Protein AF-A0A7C5VC99-F1 (afdb_monomer)

Solvent-accessible surface area (backbone atoms only — not comparable to full-atom values): 6424 Å² total; per-residue (Å²): 139,82,92,78,75,83,80,78,61,81,56,82,79,48,71,74,47,85,90,67,53,35,51,57,48,66,49,82,54,93,85,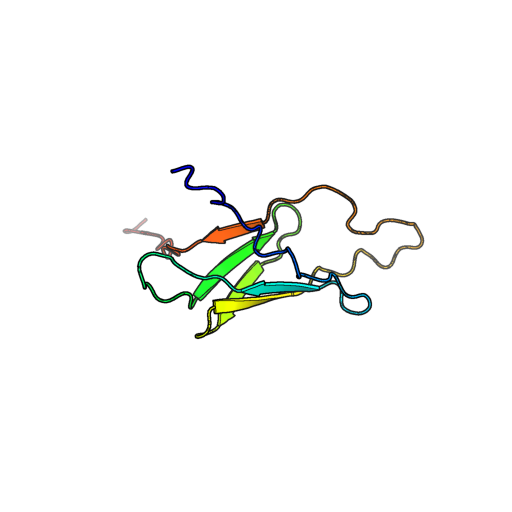74,56,81,34,41,68,28,39,38,37,39,58,95,67,90,37,67,38,55,21,38,86,83,6,41,37,66,36,68,54,77,79,58,79,96,56,103,60,100,60,71,100,77,82,90,72,55,78,45,76,38,82,77,78,73,78,83,71,79,83,78,79,79,132

Secondary structure (DSSP, 8-state):
---------TTTT---PTTTTEEEEE---TTS---TT-EEEETTTTEEEE--TTSEEEEEPPPPP--SS---S-S---EEEES------------

Nearest PDB structures (foldseek):
  3hs0-assembly2_A  TM=7.417E-01  e=4.018E-01  Naja kaouthia
  3frp-assembly1_A  TM=7.187E-01  e=6.564E-01  Naja kaouthia
  3hs0-assembly1_F  TM=8.067E-01  e=2.239E+00  Naja kaouthia
  3pvm-assembly2_D  TM=5.889E-01  e=1.289E+00  Naja kaouthia
  3prx-assembly2_D  TM=5.935E-01  e=2.239E+00  Naja kaouthia

Sequence (95 aa):
MLANSCTRNPFDHGKIRAPGRTISGKVALTDGGSPQNVYVWLEGINAGTFTDSAGNFQLTLPAGPAAGGSSGLTGVYRLYFYIANYTIKKSCQSC

Foldseek 3Di:
DDPDDDDDPQCPVQDCDPPFQKTKGFDDDPVPDFLFQWWKDKPPQRWIDTAHRRRIDMIGGDDDPPDDDPDDPDDDIDIDTHPDPDDPDPPCVDD

Radius of gyration: 17.51 Å; Cα contacts (8 Å, |Δi|>4): 129; chains: 1; bounding box: 47×34×52 Å

pLDDT: mean 70.6, std 19.41, range [35.34, 95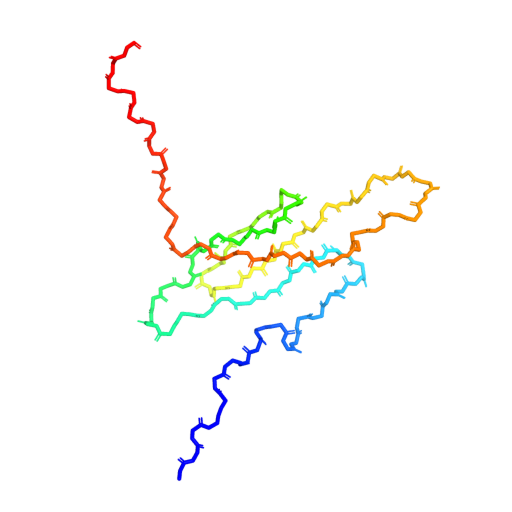.38]

Mean predicted aligned error: 13.36 Å

Structure (mmCIF, N/CA/C/O backbone):
data_AF-A0A7C5VC99-F1
#
_entry.id   AF-A0A7C5VC99-F1
#
loop_
_atom_site.group_PDB
_atom_site.id
_atom_site.type_symbol
_atom_site.label_atom_id
_atom_site.label_alt_id
_atom_site.label_comp_id
_atom_site.label_asym_id
_atom_site.label_entity_id
_atom_site.label_seq_id
_atom_site.pdbx_PDB_ins_code
_atom_site.Cartn_x
_atom_site.Cartn_y
_atom_site.Cartn_z
_atom_site.occupancy
_atom_site.B_iso_or_equiv
_atom_site.auth_seq_id
_atom_site.auth_comp_id
_atom_site.auth_asym_id
_atom_site.auth_atom_id
_atom_site.pdbx_PDB_model_num
ATOM 1 N N . MET A 1 1 ? -24.304 -26.863 -6.123 1.00 36.09 1 MET A N 1
ATOM 2 C CA . MET A 1 1 ? -23.914 -25.490 -5.736 1.00 36.09 1 MET A CA 1
ATOM 3 C C . MET A 1 1 ? -22.397 -25.434 -5.708 1.00 36.09 1 MET A C 1
ATOM 5 O O . MET A 1 1 ? -21.801 -26.021 -4.820 1.00 36.09 1 MET A O 1
ATOM 9 N N . LEU A 1 2 ? -21.776 -24.829 -6.719 1.00 41.66 2 LEU A N 1
ATOM 10 C CA . LEU A 1 2 ? -20.330 -24.605 -6.760 1.00 41.66 2 LEU A CA 1
ATOM 11 C C . LEU A 1 2 ? -20.102 -23.140 -6.379 1.00 41.66 2 LEU A C 1
ATOM 13 O O . LEU A 1 2 ? -20.428 -22.247 -7.158 1.00 41.66 2 LEU A O 1
ATOM 17 N N . ALA A 1 3 ? -19.617 -22.899 -5.161 1.00 42.38 3 ALA A N 1
ATOM 18 C CA . ALA A 1 3 ? -19.165 -21.586 -4.714 1.00 42.38 3 ALA A CA 1
ATOM 19 C C . ALA A 1 3 ? -17.841 -21.263 -5.421 1.00 42.38 3 ALA A C 1
ATOM 21 O O . ALA A 1 3 ? -16.755 -21.483 -4.892 1.00 42.38 3 ALA A O 1
ATOM 22 N N . ASN A 1 4 ? -17.945 -20.817 -6.670 1.00 47.31 4 ASN A N 1
ATOM 23 C CA . ASN A 1 4 ? -16.806 -20.393 -7.465 1.00 47.31 4 ASN A CA 1
ATOM 24 C C . ASN A 1 4 ? -16.449 -18.940 -7.148 1.00 47.31 4 ASN A C 1
ATOM 26 O O . ASN A 1 4 ? -17.304 -18.057 -7.178 1.00 47.31 4 ASN A O 1
ATOM 30 N N . SER A 1 5 ? -15.142 -18.725 -6.994 1.00 41.78 5 SER A N 1
ATOM 31 C CA . SER A 1 5 ? -14.433 -17.448 -7.101 1.00 41.78 5 SER A CA 1
ATOM 32 C C . SER A 1 5 ? -14.143 -16.690 -5.800 1.00 41.78 5 SER A C 1
ATOM 34 O O . SER A 1 5 ? -14.379 -15.485 -5.699 1.00 41.78 5 SER A O 1
ATOM 36 N N . CYS A 1 6 ? -13.462 -17.348 -4.859 1.00 56.78 6 CYS A N 1
ATOM 37 C CA . CYS A 1 6 ? -12.407 -16.652 -4.119 1.00 56.78 6 CYS A CA 1
ATOM 38 C C . CYS A 1 6 ? -11.252 -16.278 -5.070 1.00 56.78 6 CYS A C 1
ATOM 40 O O . CYS A 1 6 ? -10.980 -16.982 -6.039 1.00 56.78 6 CYS A O 1
ATOM 42 N N . THR A 1 7 ? -10.552 -15.193 -4.727 1.00 44.12 7 THR A N 1
ATOM 43 C CA . THR A 1 7 ? -9.325 -14.638 -5.339 1.00 44.12 7 THR A CA 1
ATOM 44 C C . THR A 1 7 ? -9.477 -13.855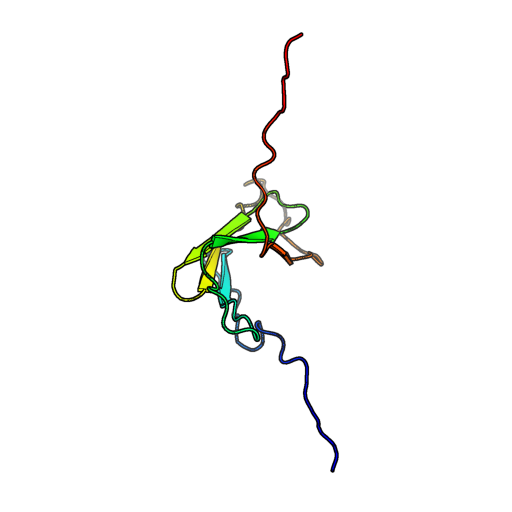 -6.648 1.00 44.12 7 THR A C 1
ATOM 46 O O . THR A 1 7 ? -8.782 -14.100 -7.629 1.00 44.12 7 THR A O 1
ATOM 49 N N . ARG A 1 8 ? -10.302 -12.794 -6.639 1.00 40.72 8 ARG A N 1
ATOM 50 C CA . ARG A 1 8 ? -10.020 -11.660 -7.536 1.00 40.72 8 ARG A CA 1
ATOM 51 C C . ARG A 1 8 ? -8.705 -11.025 -7.094 1.00 40.72 8 ARG A C 1
ATOM 53 O O . ARG A 1 8 ? -8.593 -10.545 -5.970 1.00 40.72 8 ARG A O 1
ATOM 60 N N . ASN A 1 9 ? -7.716 -11.050 -7.979 1.00 43.94 9 ASN A N 1
ATOM 61 C CA . ASN A 1 9 ? -6.490 -10.289 -7.817 1.00 43.94 9 ASN A CA 1
ATOM 62 C C . ASN A 1 9 ? -6.864 -8.789 -7.767 1.00 43.94 9 ASN A C 1
ATOM 64 O O . ASN A 1 9 ? -7.442 -8.298 -8.739 1.00 43.94 9 ASN A O 1
ATOM 68 N N . PRO A 1 10 ? -6.560 -8.044 -6.686 1.00 54.09 10 PRO A N 1
ATOM 69 C CA . PRO A 1 10 ? -6.905 -6.622 -6.571 1.00 54.09 10 PRO A CA 1
ATOM 70 C C . PRO A 1 10 ? -6.200 -5.735 -7.615 1.00 54.09 10 PRO A C 1
ATOM 72 O O . PRO A 1 10 ? -6.494 -4.545 -7.711 1.00 54.09 10 PRO A O 1
ATOM 75 N N . PHE A 1 11 ? -5.303 -6.310 -8.425 1.00 56.09 11 PHE A N 1
ATOM 76 C CA . PHE A 1 11 ? -4.643 -5.665 -9.558 1.00 56.09 11 PHE A CA 1
ATOM 77 C C . PHE A 1 11 ? -5.299 -5.932 -10.926 1.00 56.09 11 PHE A C 1
ATOM 79 O O . PHE A 1 11 ? -4.745 -5.488 -11.927 1.00 56.09 11 PHE A O 1
ATOM 86 N N . ASP A 1 12 ? -6.475 -6.576 -10.998 1.00 49.56 12 ASP A N 1
ATOM 87 C CA . ASP A 1 12 ? -7.264 -6.801 -12.239 1.00 49.56 12 ASP A CA 1
ATOM 88 C C . ASP A 1 12 ? -7.393 -5.518 -13.099 1.00 49.56 12 ASP A C 1
ATOM 90 O O . ASP A 1 12 ? -7.332 -5.545 -14.329 1.00 49.56 12 ASP A O 1
ATOM 94 N N . HIS A 1 13 ? -7.435 -4.344 -12.460 1.00 50.00 13 HIS A N 1
ATOM 95 C CA . HIS A 1 13 ? -7.481 -3.044 -13.144 1.00 50.00 13 HIS A CA 1
ATOM 96 C C . HIS A 1 13 ? -6.318 -2.099 -12.789 1.00 50.00 13 HIS A C 1
ATOM 98 O O . HIS A 1 13 ? -6.347 -0.912 -13.132 1.00 50.00 13 HIS A O 1
ATOM 104 N N . GLY A 1 14 ? -5.280 -2.609 -12.119 1.00 48.66 14 GLY A N 1
ATOM 105 C CA . GLY A 1 14 ? -4.093 -1.858 -11.714 1.00 48.66 14 GLY A CA 1
ATOM 106 C C . GLY A 1 14 ? -3.170 -1.600 -12.902 1.00 48.66 14 GLY A C 1
ATOM 107 O O . GLY A 1 14 ? -2.194 -2.313 -13.115 1.00 48.66 14 GLY A O 1
ATOM 108 N N . LYS A 1 15 ? -3.481 -0.586 -13.713 1.00 48.84 15 LYS A N 1
ATOM 109 C CA . LYS A 1 15 ? -2.620 -0.191 -14.833 1.00 48.84 15 LYS A CA 1
ATOM 110 C C . LYS A 1 15 ? -1.326 0.420 -14.289 1.00 48.84 15 LYS A C 1
ATOM 112 O O . LYS A 1 15 ? -1.356 1.522 -13.746 1.00 48.84 15 LYS A O 1
ATOM 117 N N . ILE A 1 16 ? -0.189 -0.246 -14.501 1.00 47.28 16 ILE A N 1
ATOM 118 C CA . ILE A 1 16 ? 1.131 0.390 -14.398 1.00 47.28 16 ILE A CA 1
ATOM 119 C C . ILE A 1 16 ? 1.185 1.448 -15.508 1.00 47.28 16 ILE A C 1
ATOM 121 O O . ILE A 1 16 ? 1.332 1.122 -16.685 1.00 47.28 16 ILE A O 1
ATOM 125 N N . ARG A 1 17 ? 0.972 2.720 -15.159 1.00 46.62 17 ARG A N 1
ATOM 126 C CA . ARG A 1 17 ? 1.002 3.832 -16.118 1.00 46.62 17 ARG A CA 1
ATOM 127 C C . ARG A 1 17 ? 2.425 4.385 -16.226 1.00 46.62 17 ARG A C 1
ATOM 129 O O . ARG A 1 17 ? 3.020 4.802 -15.234 1.00 46.62 17 ARG A O 1
ATOM 136 N N . ALA A 1 18 ? 2.954 4.430 -17.445 1.00 45.84 18 ALA A N 1
ATOM 137 C CA . ALA A 1 18 ? 4.062 5.310 -17.808 1.00 45.84 18 ALA A CA 1
ATOM 138 C C . ALA A 1 18 ? 3.460 6.599 -18.406 1.00 45.84 18 ALA A C 1
ATOM 140 O O . ALA A 1 18 ? 2.586 6.475 -19.265 1.00 45.84 18 ALA A O 1
ATOM 141 N N . PRO A 1 19 ? 3.846 7.815 -17.971 1.00 52.97 19 PRO A N 1
ATOM 142 C CA . PRO A 1 19 ? 4.981 8.175 -17.127 1.00 52.97 19 PRO A CA 1
ATOM 143 C C . PRO A 1 19 ? 4.548 8.336 -15.661 1.00 52.97 19 PRO A C 1
ATOM 145 O O . PRO A 1 19 ? 3.558 8.994 -15.360 1.00 52.97 19 PRO A O 1
ATOM 148 N N . GLY A 1 20 ? 5.274 7.720 -14.733 1.00 57.03 20 GLY A N 1
ATOM 149 C CA . GLY A 1 20 ? 4.944 7.834 -13.309 1.00 57.03 20 GLY A CA 1
ATOM 150 C C . GLY A 1 20 ? 5.576 6.766 -12.435 1.00 57.03 20 GLY A C 1
ATOM 151 O O . GLY A 1 20 ? 5.780 7.023 -11.258 1.00 57.03 20 GLY A O 1
ATOM 152 N N . ARG A 1 21 ? 5.946 5.605 -13.010 1.00 74.75 21 ARG A N 1
ATOM 153 C CA . ARG A 1 21 ? 6.602 4.499 -12.283 1.00 74.75 21 ARG A CA 1
ATOM 154 C C . ARG A 1 21 ? 5.897 4.222 -10.945 1.00 74.75 21 ARG A C 1
ATOM 156 O O . ARG A 1 21 ? 6.546 4.049 -9.924 1.00 74.75 21 ARG A O 1
ATOM 163 N N . THR A 1 22 ? 4.566 4.226 -10.940 1.00 82.00 22 THR A N 1
ATOM 164 C CA . THR A 1 22 ? 3.767 4.060 -9.724 1.00 82.00 22 THR A CA 1
ATOM 165 C C . THR A 1 22 ? 2.985 2.757 -9.750 1.00 82.00 22 THR A C 1
ATOM 167 O O . THR A 1 22 ? 2.441 2.350 -10.778 1.00 82.00 22 THR A O 1
ATOM 170 N N . ILE A 1 23 ? 2.915 2.114 -8.589 1.00 86.12 23 ILE A N 1
ATOM 171 C CA . ILE A 1 23 ? 1.981 1.031 -8.293 1.00 86.12 23 ILE A CA 1
ATOM 172 C C . ILE A 1 23 ? 0.877 1.644 -7.438 1.00 86.12 23 ILE A C 1
ATOM 174 O O . ILE A 1 23 ? 1.159 2.346 -6.471 1.00 86.12 23 ILE A O 1
ATOM 178 N N . SER A 1 24 ? -0.378 1.410 -7.796 1.00 90.94 24 SER A N 1
ATOM 179 C CA . SER A 1 24 ? -1.524 1.906 -7.035 1.00 90.94 24 SER A CA 1
ATOM 180 C C . SER A 1 24 ? -2.566 0.814 -6.876 1.00 90.94 24 SER A C 1
ATOM 182 O O . SER A 1 24 ? -2.618 -0.131 -7.668 1.00 90.94 24 SER A O 1
ATOM 184 N N . GLY A 1 25 ? -3.377 0.936 -5.834 1.00 90.62 25 GLY A N 1
ATOM 185 C CA . GLY A 1 25 ? -4.427 -0.022 -5.535 1.00 90.62 25 GLY A CA 1
ATOM 186 C C . GLY A 1 25 ? -5.220 0.375 -4.301 1.00 90.62 25 GLY A C 1
ATOM 187 O O . GLY A 1 25 ? -5.029 1.453 -3.734 1.00 90.62 25 GLY A O 1
ATOM 188 N N . LYS A 1 26 ? -6.115 -0.522 -3.891 1.00 92.94 26 LYS A N 1
ATOM 189 C CA . LYS A 1 26 ? -6.969 -0.353 -2.719 1.00 92.94 26 LYS A CA 1
ATOM 190 C C . LYS A 1 26 ? -6.935 -1.610 -1.860 1.00 92.94 26 LYS A C 1
ATOM 192 O O . LYS A 1 26 ? -7.129 -2.712 -2.370 1.00 92.94 26 LYS A O 1
ATOM 197 N N . VAL A 1 27 ? -6.712 -1.433 -0.565 1.00 90.06 27 VAL A N 1
ATOM 198 C CA . VAL A 1 27 ? -6.825 -2.482 0.448 1.00 90.06 27 VAL A CA 1
ATOM 199 C C . VAL A 1 27 ? -8.256 -2.497 0.979 1.00 90.06 27 VAL A C 1
ATOM 201 O O . VAL A 1 27 ? -8.813 -1.454 1.315 1.00 90.06 27 VAL A O 1
ATOM 204 N N . ALA A 1 28 ? -8.854 -3.684 1.051 1.00 89.44 28 ALA A N 1
ATOM 205 C CA . ALA A 1 28 ? -10.152 -3.910 1.675 1.00 89.44 28 ALA A CA 1
ATOM 206 C C . ALA A 1 28 ? -10.042 -5.104 2.628 1.00 89.44 28 ALA A C 1
ATOM 208 O O . ALA A 1 28 ? -9.501 -6.143 2.249 1.00 89.44 28 ALA A O 1
ATOM 209 N N . LEU A 1 29 ? -10.540 -4.941 3.854 1.00 85.31 29 LEU A N 1
ATOM 210 C CA . LEU A 1 29 ? -10.529 -5.977 4.884 1.00 85.31 29 LEU A CA 1
ATOM 211 C C . LEU A 1 29 ? -11.918 -6.620 4.974 1.00 85.31 29 LEU A C 1
ATOM 213 O O . LEU A 1 29 ? -12.935 -5.929 4.952 1.00 85.31 29 LEU A O 1
ATOM 217 N N . THR A 1 30 ? -11.975 -7.950 5.034 1.00 84.31 30 THR A N 1
ATOM 218 C CA . THR A 1 30 ? -13.241 -8.709 5.044 1.00 84.31 30 THR A CA 1
ATOM 219 C C . THR A 1 30 ? -13.909 -8.766 6.414 1.00 84.31 30 THR A C 1
ATOM 221 O O . THR A 1 30 ? -15.066 -9.159 6.514 1.00 84.31 30 THR A O 1
ATOM 224 N N . ASP A 1 31 ? -13.185 -8.399 7.466 1.00 83.50 31 ASP A N 1
ATOM 225 C CA . ASP A 1 31 ? -13.635 -8.380 8.859 1.00 83.50 31 ASP A CA 1
ATOM 226 C C . ASP A 1 31 ? -14.282 -7.044 9.268 1.00 83.50 31 ASP A C 1
ATOM 228 O O . ASP A 1 31 ? -14.674 -6.872 10.420 1.00 83.50 31 ASP A O 1
ATOM 232 N N . GLY A 1 32 ? -14.401 -6.094 8.334 1.00 77.88 32 GLY A N 1
ATOM 233 C CA . GLY A 1 32 ? -14.931 -4.757 8.604 1.00 77.88 32 GLY A CA 1
ATOM 234 C C . GLY A 1 32 ? -13.958 -3.835 9.347 1.00 77.88 32 GLY A C 1
ATOM 235 O O . GLY A 1 32 ? -14.352 -2.736 9.738 1.00 77.88 32 GLY A O 1
ATOM 236 N N . GLY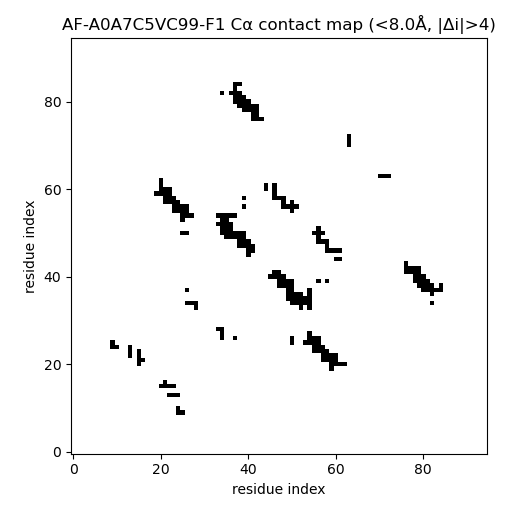 A 1 33 ? -12.700 -4.251 9.535 1.00 83.25 33 GLY A N 1
ATOM 237 C CA . GLY A 1 33 ? -11.651 -3.412 10.100 1.00 83.25 33 GLY A CA 1
ATOM 238 C C . GLY A 1 33 ? -11.325 -2.199 9.223 1.00 83.25 33 GLY A C 1
ATOM 239 O O . GLY A 1 33 ? -11.611 -2.165 8.023 1.00 83.25 33 GLY A O 1
ATOM 240 N N . SER A 1 34 ? -10.690 -1.188 9.821 1.00 87.94 34 SER A N 1
ATOM 241 C CA . SER A 1 34 ? -10.242 -0.012 9.071 1.00 87.94 34 SER A CA 1
ATOM 242 C C . SER A 1 34 ? -9.067 -0.378 8.155 1.00 87.94 34 SER A C 1
ATOM 244 O O . SER A 1 34 ? -8.047 -0.855 8.655 1.00 87.94 34 SER A O 1
ATOM 246 N N . PRO A 1 35 ? -9.146 -0.120 6.835 1.00 90.00 35 PRO A N 1
ATOM 247 C CA . PRO A 1 35 ? -8.030 -0.335 5.920 1.00 90.00 35 PRO A CA 1
ATOM 248 C C . PRO A 1 35 ? -6.999 0.804 5.971 1.00 90.00 35 PRO A C 1
ATOM 250 O O . PRO A 1 35 ? -6.098 0.833 5.134 1.00 90.00 35 PRO A O 1
ATOM 253 N N . GLN A 1 36 ? -7.134 1.758 6.898 1.00 91.50 36 GLN A N 1
ATOM 254 C CA . GLN A 1 36 ? -6.237 2.901 7.060 1.00 91.50 36 GLN A CA 1
ATOM 255 C C . GLN A 1 36 ? -4.904 2.495 7.698 1.00 91.50 36 GLN A C 1
ATOM 257 O O . GLN A 1 36 ? -4.872 1.652 8.592 1.00 91.50 36 GLN A O 1
ATOM 262 N N . ASN A 1 37 ? -3.809 3.157 7.303 1.00 91.25 37 ASN A N 1
ATOM 263 C CA . ASN A 1 37 ? -2.470 2.959 7.873 1.00 91.25 37 ASN A CA 1
ATOM 264 C C . ASN A 1 37 ? -1.931 1.522 7.741 1.00 91.25 37 ASN A C 1
ATOM 266 O O . ASN A 1 37 ? -1.056 1.111 8.506 1.00 91.25 37 ASN A O 1
ATOM 270 N N . VAL A 1 38 ? -2.407 0.767 6.750 1.00 90.25 38 VAL A N 1
ATOM 271 C CA . VAL A 1 38 ? -1.790 -0.494 6.337 1.00 90.25 38 VAL A CA 1
ATOM 272 C C . VAL A 1 38 ? -0.496 -0.146 5.614 1.00 90.25 38 VAL A C 1
ATOM 274 O O . VAL A 1 38 ? -0.495 0.666 4.686 1.00 90.25 38 VAL A O 1
ATOM 277 N N . TYR A 1 39 ? 0.612 -0.745 6.047 1.00 92.81 39 TYR A N 1
ATOM 278 C CA . TYR A 1 39 ? 1.903 -0.491 5.417 1.00 92.81 39 TYR A CA 1
ATOM 279 C C . TYR A 1 39 ? 2.050 -1.401 4.204 1.00 92.81 39 TYR A C 1
ATOM 281 O O . TYR A 1 39 ? 1.929 -2.622 4.314 1.00 92.81 39 TYR A O 1
ATOM 289 N N . VAL A 1 40 ? 2.294 -0.799 3.048 1.00 92.81 40 VAL A N 1
ATOM 290 C CA . VAL A 1 40 ? 2.486 -1.481 1.772 1.00 92.81 40 VAL A CA 1
ATOM 291 C C . VAL A 1 40 ? 3.963 -1.404 1.424 1.00 92.81 40 VAL A C 1
ATOM 293 O O . VAL A 1 40 ? 4.497 -0.306 1.277 1.00 92.81 40 VAL A O 1
ATOM 296 N N . TRP A 1 41 ? 4.623 -2.549 1.279 1.00 92.19 41 TRP A N 1
ATOM 297 C CA . TRP A 1 41 ? 6.069 -2.616 1.061 1.00 92.19 41 TRP A CA 1
ATOM 298 C C . TRP A 1 41 ? 6.422 -3.503 -0.125 1.00 92.19 41 TRP A C 1
ATOM 300 O O . TRP A 1 41 ? 5.936 -4.628 -0.239 1.00 92.19 41 TRP A O 1
ATOM 310 N N . LEU A 1 42 ? 7.286 -2.996 -1.002 1.00 88.94 42 LEU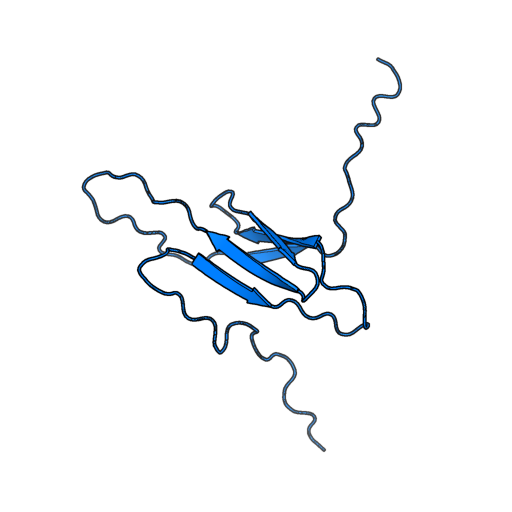 A N 1
ATOM 311 C CA . LEU A 1 42 ? 7.811 -3.735 -2.141 1.00 88.94 42 LEU A CA 1
ATOM 312 C C . LEU A 1 42 ? 9.196 -4.298 -1.809 1.00 88.94 42 LEU A C 1
ATOM 314 O O . LEU A 1 42 ? 10.162 -3.554 -1.605 1.00 88.94 42 LEU A O 1
ATOM 318 N N . GLU A 1 43 ? 9.285 -5.625 -1.795 1.00 84.88 43 GLU A N 1
ATOM 319 C CA . GLU A 1 43 ? 10.516 -6.360 -1.523 1.00 84.88 43 GLU A CA 1
ATOM 320 C C . GLU A 1 43 ? 11.609 -6.014 -2.539 1.00 84.88 43 GLU A C 1
ATOM 322 O O . GLU A 1 43 ? 11.358 -5.908 -3.739 1.00 84.88 43 GLU A O 1
ATOM 327 N N . GLY A 1 44 ? 12.843 -5.855 -2.061 1.00 79.75 44 GLY A N 1
ATOM 328 C CA . GLY A 1 44 ? 14.020 -5.680 -2.916 1.00 79.75 44 GLY A CA 1
ATOM 329 C C . GLY A 1 44 ? 14.251 -4.266 -3.458 1.00 79.75 44 GLY A C 1
ATOM 330 O O . GLY A 1 44 ? 15.312 -4.027 -4.025 1.00 79.75 44 GLY A O 1
ATOM 331 N N . ILE A 1 45 ? 13.319 -3.319 -3.272 1.00 77.31 45 ILE A N 1
ATOM 332 C CA . ILE A 1 45 ? 13.463 -1.934 -3.778 1.00 77.31 45 ILE A CA 1
ATOM 333 C C . ILE A 1 45 ? 13.428 -0.875 -2.651 1.00 77.31 45 ILE A C 1
ATOM 335 O O . ILE A 1 45 ? 13.556 0.317 -2.909 1.00 77.31 45 ILE A O 1
ATOM 339 N N . ASN A 1 46 ? 13.323 -1.283 -1.380 1.00 77.56 46 ASN A N 1
ATOM 340 C CA . ASN A 1 46 ? 13.186 -0.375 -0.225 1.00 77.56 46 ASN A CA 1
ATOM 341 C C . ASN A 1 46 ? 12.156 0.750 -0.468 1.00 77.56 46 ASN A C 1
ATOM 343 O O . ASN A 1 46 ? 12.374 1.914 -0.135 1.00 77.56 46 ASN A O 1
ATOM 347 N N . ALA A 1 47 ? 11.040 0.394 -1.102 1.00 84.88 47 ALA A N 1
ATOM 348 C CA . ALA A 1 47 ? 9.944 1.300 -1.387 1.00 84.88 47 ALA A CA 1
ATOM 349 C C . ALA A 1 47 ? 8.738 0.861 -0.557 1.00 84.88 47 ALA A C 1
ATOM 351 O O . ALA A 1 47 ? 8.338 -0.304 -0.605 1.00 84.88 47 ALA A O 1
ATOM 352 N N . GLY A 1 48 ? 8.146 1.794 0.187 1.00 90.69 48 GLY A N 1
ATOM 353 C CA . GLY A 1 48 ? 6.910 1.547 0.918 1.00 90.69 48 GLY A CA 1
ATOM 354 C C . GLY A 1 48 ? 6.038 2.791 1.042 1.00 90.69 48 GLY A C 1
ATOM 355 O O . GLY A 1 48 ? 6.507 3.913 0.861 1.00 90.69 48 GLY A O 1
ATOM 356 N N . THR A 1 49 ? 4.757 2.578 1.321 1.00 93.81 49 THR A N 1
ATOM 357 C CA . THR A 1 49 ? 3.741 3.625 1.487 1.00 93.81 49 THR A CA 1
ATOM 358 C C . THR A 1 49 ? 2.675 3.164 2.484 1.00 93.81 49 THR A C 1
ATOM 360 O O . THR A 1 49 ? 2.623 1.985 2.833 1.00 93.81 49 THR A O 1
ATOM 363 N N . PHE A 1 50 ? 1.821 4.075 2.938 1.00 94.12 50 PHE A N 1
ATOM 364 C CA . PHE A 1 50 ? 0.678 3.757 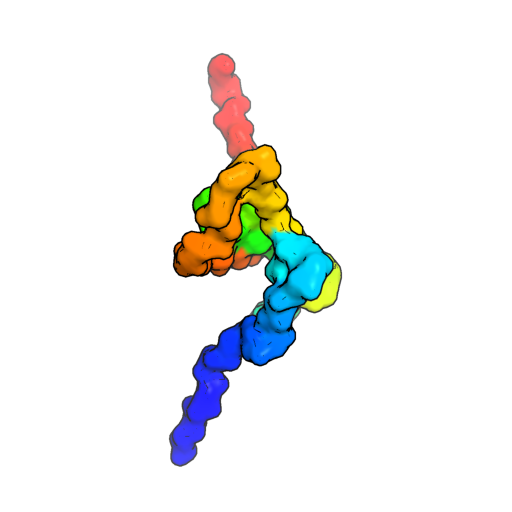3.794 1.00 94.12 50 PHE A CA 1
ATOM 365 C C . PHE A 1 50 ? -0.631 4.000 3.049 1.00 94.12 50 PHE A C 1
ATOM 367 O O . PHE A 1 50 ? -0.715 4.880 2.190 1.00 94.12 50 PHE A O 1
ATOM 374 N N .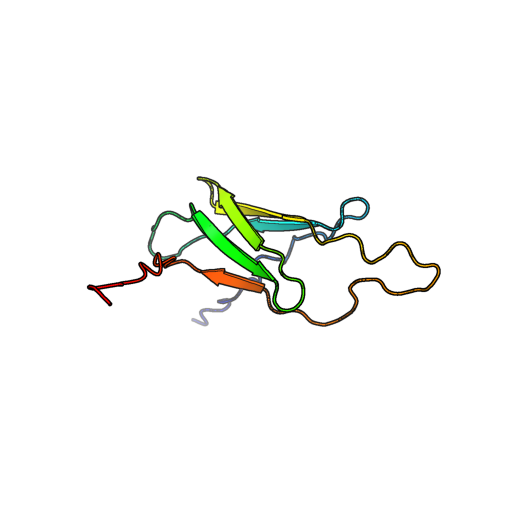 THR A 1 51 ? -1.654 3.219 3.381 1.00 94.62 51 THR A N 1
ATOM 375 C CA . THR A 1 51 ? -3.011 3.434 2.874 1.00 94.62 51 THR A CA 1
ATOM 376 C C . THR A 1 51 ? -3.700 4.624 3.546 1.00 94.62 51 THR A C 1
ATOM 378 O O . THR A 1 51 ? -3.530 4.871 4.744 1.00 94.62 51 THR A O 1
ATOM 381 N N . ASP A 1 52 ? -4.525 5.339 2.779 1.00 94.62 52 ASP A N 1
ATOM 382 C CA . ASP A 1 52 ? -5.401 6.402 3.280 1.00 94.62 52 ASP A CA 1
ATOM 383 C C . ASP A 1 52 ? -6.626 5.856 4.049 1.00 94.62 52 ASP A C 1
ATOM 385 O O . ASP A 1 52 ? -6.796 4.647 4.221 1.00 94.62 52 ASP A O 1
ATOM 389 N N . SER A 1 53 ? -7.510 6.745 4.518 1.00 93.81 53 SER A N 1
ATOM 390 C CA . SER A 1 53 ? -8.732 6.375 5.256 1.00 93.81 53 SER A CA 1
ATOM 391 C C . SER A 1 53 ? -9.724 5.526 4.454 1.00 93.81 53 SER A C 1
ATOM 393 O O . SER A 1 53 ? -10.556 4.838 5.041 1.00 93.81 53 SER A O 1
ATOM 395 N N . ALA A 1 54 ? -9.640 5.550 3.124 1.00 92.31 54 ALA A N 1
ATOM 396 C CA . ALA A 1 54 ? -10.446 4.727 2.234 1.00 92.31 54 ALA A CA 1
ATOM 397 C C . ALA A 1 54 ? -9.716 3.441 1.799 1.00 92.31 54 ALA A C 1
ATOM 399 O O . ALA A 1 54 ? -10.289 2.645 1.052 1.00 92.31 54 ALA A O 1
ATOM 400 N N . GLY A 1 55 ? -8.483 3.214 2.264 1.00 90.88 55 GLY A N 1
ATOM 401 C CA . GLY A 1 55 ? -7.657 2.063 1.912 1.00 90.88 55 GLY A CA 1
ATOM 402 C C . GLY A 1 55 ? -6.875 2.224 0.606 1.00 90.88 55 GLY A C 1
ATOM 403 O O . GLY A 1 55 ? -6.260 1.255 0.159 1.00 90.88 55 GLY A O 1
ATOM 404 N N . ASN A 1 56 ? -6.892 3.394 -0.040 1.00 95.38 56 ASN A N 1
ATOM 405 C CA . ASN A 1 56 ? -6.134 3.603 -1.275 1.00 95.38 56 ASN A CA 1
ATOM 406 C C . ASN A 1 56 ? -4.651 3.798 -0.959 1.00 95.38 56 ASN A C 1
ATOM 408 O O . ASN A 1 56 ? -4.295 4.438 0.029 1.00 95.38 56 ASN A O 1
ATOM 412 N N . PHE A 1 57 ? -3.784 3.288 -1.830 1.00 93.31 57 PHE A N 1
ATOM 413 C CA . PHE A 1 57 ? -2.349 3.526 -1.752 1.00 93.31 57 PHE A CA 1
ATOM 414 C C . PHE A 1 57 ? -1.762 3.849 -3.121 1.00 93.31 57 PHE A C 1
ATOM 416 O O . PHE A 1 57 ? -2.235 3.391 -4.167 1.00 93.31 57 PHE A O 1
ATOM 423 N N . GLN A 1 58 ? -0.663 4.595 -3.087 1.00 92.75 58 GLN A N 1
ATOM 424 C CA . GLN A 1 58 ? 0.195 4.836 -4.234 1.00 92.75 58 GLN A CA 1
ATOM 425 C C . GLN A 1 58 ? 1.652 4.713 -3.793 1.00 92.75 58 GLN A C 1
ATOM 427 O O . GLN A 1 58 ? 2.101 5.387 -2.866 1.00 92.75 58 GLN A O 1
ATOM 432 N N . LEU A 1 59 ? 2.379 3.823 -4.460 1.00 88.75 59 LEU A N 1
ATOM 433 C CA . LEU A 1 59 ? 3.789 3.554 -4.248 1.00 88.75 59 LEU A CA 1
ATOM 434 C C . LEU A 1 59 ? 4.570 4.030 -5.470 1.00 88.75 59 LEU A C 1
ATOM 436 O O . LEU A 1 59 ? 4.406 3.490 -6.565 1.00 88.75 59 LEU A O 1
ATOM 440 N N . THR A 1 60 ? 5.427 5.026 -5.282 1.00 85.19 60 THR A N 1
ATOM 441 C CA . THR A 1 60 ? 6.331 5.502 -6.331 1.00 85.19 60 THR A CA 1
ATOM 442 C C . THR A 1 60 ? 7.585 4.641 -6.338 1.00 85.19 60 THR A C 1
ATOM 444 O O . THR A 1 60 ? 8.281 4.536 -5.330 1.00 85.19 60 THR A O 1
ATOM 447 N N . LEU A 1 61 ? 7.879 4.021 -7.476 1.00 81.44 61 LEU A N 1
ATOM 448 C CA . LEU A 1 61 ? 9.102 3.259 -7.662 1.00 81.44 61 LEU A CA 1
ATOM 449 C C . LEU A 1 61 ? 10.264 4.226 -7.919 1.00 81.44 61 LEU A C 1
ATOM 451 O O . LEU A 1 61 ? 10.101 5.182 -8.688 1.00 81.44 61 LEU A O 1
ATOM 455 N N . PRO A 1 62 ? 11.443 3.987 -7.321 1.00 72.25 62 PRO A N 1
ATOM 456 C CA . PRO A 1 62 ? 12.605 4.820 -7.559 1.00 72.25 62 PRO A CA 1
ATOM 457 C C . PRO A 1 62 ? 12.935 4.838 -9.047 1.00 72.25 62 PRO A C 1
ATOM 459 O O . PRO A 1 62 ? 12.815 3.835 -9.763 1.00 72.25 62 PRO A O 1
ATOM 462 N N . ALA A 1 63 ? 13.369 6.000 -9.526 1.00 62.94 63 ALA A N 1
ATOM 463 C CA . ALA A 1 63 ? 13.998 6.039 -10.822 1.00 62.94 63 ALA A CA 1
ATOM 464 C C . ALA A 1 63 ? 15.295 5.226 -10.722 1.00 62.94 63 ALA A C 1
ATOM 466 O O . ALA A 1 63 ? 16.156 5.555 -9.910 1.00 62.94 63 ALA A O 1
ATOM 467 N N . GLY A 1 64 ? 15.422 4.148 -11.507 1.00 54.34 64 GLY A N 1
ATOM 468 C CA . GLY A 1 64 ? 16.712 3.468 -11.664 1.00 54.34 64 GLY A CA 1
ATOM 469 C C . GLY A 1 64 ? 17.802 4.493 -12.008 1.00 54.34 64 GLY A C 1
ATOM 470 O O . GLY A 1 64 ? 17.458 5.555 -12.544 1.00 54.34 64 GLY A O 1
ATOM 471 N N . PRO A 1 65 ? 19.082 4.224 -11.687 1.00 42.88 65 PRO A N 1
ATOM 472 C CA . PRO A 1 65 ? 20.148 5.189 -11.914 1.00 42.88 65 PRO A CA 1
ATOM 473 C C . PRO A 1 65 ? 20.071 5.687 -13.357 1.00 42.88 65 PRO A C 1
ATOM 475 O O . PRO A 1 65 ? 19.925 4.896 -14.291 1.00 42.88 65 PRO A O 1
ATOM 478 N N . ALA A 1 66 ? 20.116 7.006 -13.535 1.00 45.47 66 ALA A N 1
ATOM 479 C CA . ALA A 1 66 ? 20.286 7.619 -14.841 1.00 45.47 66 ALA A CA 1
ATOM 480 C C . ALA A 1 66 ? 21.685 7.248 -15.351 1.00 45.47 66 ALA A C 1
ATOM 482 O O . ALA A 1 66 ? 22.643 7.987 -15.172 1.00 45.47 6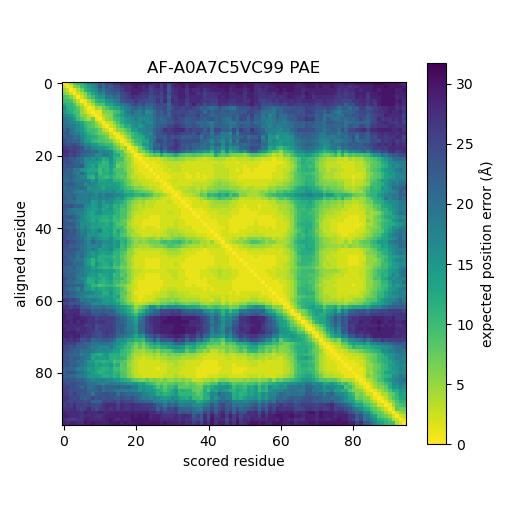6 ALA A O 1
ATOM 483 N N . ALA A 1 67 ? 21.828 6.052 -15.907 1.00 36.19 67 ALA A N 1
ATOM 484 C CA . ALA A 1 67 ? 23.096 5.547 -16.394 1.00 36.19 67 ALA A CA 1
ATOM 485 C C . ALA A 1 67 ? 22.830 4.712 -17.639 1.00 36.19 67 ALA A C 1
ATOM 487 O O . ALA A 1 67 ? 22.660 3.506 -17.535 1.00 36.19 67 ALA A O 1
ATOM 488 N N . GLY A 1 68 ? 22.730 5.387 -18.790 1.00 36.91 68 GLY A N 1
ATOM 489 C CA . GLY A 1 68 ? 23.242 4.946 -20.099 1.00 36.91 68 GLY A CA 1
ATOM 490 C C . GLY A 1 68 ? 23.070 3.490 -20.557 1.00 36.91 68 GLY A C 1
ATOM 491 O O . GLY A 1 68 ? 23.805 3.059 -21.435 1.00 36.91 68 GLY A O 1
ATOM 492 N N . GLY A 1 69 ? 22.142 2.724 -20.002 1.00 35.34 69 GLY A N 1
ATOM 493 C CA . GLY A 1 69 ? 22.041 1.293 -20.227 1.00 35.34 69 GLY A CA 1
ATOM 494 C C . GLY A 1 69 ? 20.709 0.789 -19.703 1.00 35.34 69 GLY A C 1
ATOM 495 O O . GLY A 1 69 ? 20.253 1.163 -18.626 1.00 35.34 69 GLY A O 1
ATOM 496 N N . SER A 1 70 ? 20.052 -0.024 -20.513 1.00 42.50 70 SER A N 1
ATOM 497 C CA . SER A 1 70 ? 18.756 -0.650 -20.276 1.00 42.50 70 SER A CA 1
ATOM 498 C C . SER A 1 70 ? 18.683 -1.415 -18.943 1.00 42.50 70 SER A C 1
ATOM 500 O O . SER A 1 70 ? 18.886 -2.624 -18.909 1.00 42.50 70 SER A O 1
ATOM 502 N N . SER A 1 71 ? 18.369 -0.734 -17.842 1.00 46.78 71 SER A N 1
ATOM 503 C CA . SER A 1 71 ? 18.077 -1.376 -16.556 1.00 46.78 71 SER A CA 1
ATOM 504 C C . SER A 1 71 ? 16.854 -0.717 -15.925 1.00 46.78 71 SER A C 1
ATOM 506 O O . SER A 1 71 ? 16.921 0.132 -15.035 1.00 46.78 71 SER A O 1
ATOM 508 N N . GLY A 1 72 ? 15.692 -1.036 -16.498 1.00 57.12 72 GLY A N 1
ATOM 509 C CA . GLY A 1 72 ? 14.410 -0.812 -15.839 1.00 57.12 72 GLY A CA 1
ATOM 510 C C . GLY A 1 72 ? 14.227 -1.804 -14.690 1.00 57.12 72 GLY A C 1
ATOM 511 O O . GLY A 1 72 ? 14.900 -2.827 -14.637 1.00 57.12 72 GLY A O 1
ATOM 512 N N . LEU A 1 73 ? 13.299 -1.519 -13.775 1.00 65.06 73 LEU A N 1
ATOM 513 C CA . LEU A 1 73 ? 12.855 -2.480 -12.762 1.00 65.06 73 LEU A CA 1
ATOM 514 C C . LEU A 1 73 ? 12.118 -3.631 -13.470 1.00 65.06 73 LEU A C 1
ATOM 516 O O . LEU A 1 73 ? 10.905 -3.576 -13.658 1.00 65.06 73 LEU A O 1
ATOM 520 N N . THR A 1 74 ? 12.863 -4.624 -13.953 1.00 65.62 74 THR A N 1
ATOM 521 C CA . THR A 1 74 ? 12.337 -5.805 -14.645 1.00 65.62 74 THR A CA 1
ATOM 522 C C . THR A 1 74 ? 12.530 -7.029 -13.771 1.00 65.62 74 THR A C 1
ATOM 524 O O . THR A 1 74 ? 13.653 -7.338 -13.378 1.00 65.62 74 THR A O 1
ATOM 527 N N . GLY A 1 75 ? 11.446 -7.745 -13.490 1.00 73.06 75 GLY A N 1
ATOM 528 C CA . GLY A 1 75 ? 11.491 -8.952 -12.678 1.00 73.06 75 GLY A CA 1
ATOM 529 C C . GLY A 1 75 ? 10.180 -9.204 -11.950 1.00 73.06 75 GLY A C 1
ATOM 530 O O . GLY A 1 75 ? 9.199 -8.478 -12.120 1.00 73.06 75 GLY A O 1
ATOM 531 N N . VAL A 1 76 ? 10.180 -10.253 -11.134 1.00 78.75 76 VAL A N 1
ATOM 532 C CA . VAL A 1 76 ? 9.081 -10.577 -10.225 1.00 78.75 76 VAL A CA 1
ATOM 533 C C . VAL A 1 76 ? 9.416 -10.002 -8.857 1.00 78.75 76 VAL A C 1
ATOM 535 O O . VAL A 1 76 ? 10.477 -10.288 -8.309 1.00 78.75 76 VAL A O 1
ATOM 538 N N . TYR A 1 77 ? 8.496 -9.220 -8.304 1.00 82.62 77 TYR A N 1
ATOM 539 C CA . TYR A 1 77 ? 8.625 -8.623 -6.979 1.00 82.62 77 TYR A CA 1
ATOM 540 C C . TYR A 1 77 ? 7.475 -9.072 -6.085 1.00 82.62 77 TYR A C 1
ATOM 542 O O . TYR A 1 77 ? 6.369 -9.334 -6.565 1.00 82.62 77 TYR A O 1
ATOM 550 N N . ARG A 1 78 ? 7.731 -9.135 -4.777 1.00 86.62 78 ARG A N 1
ATOM 551 C CA . ARG A 1 78 ? 6.698 -9.380 -3.768 1.00 86.62 78 ARG A CA 1
ATOM 552 C C . ARG A 1 78 ? 6.247 -8.059 -3.171 1.00 86.62 78 ARG A C 1
ATOM 554 O O . ARG A 1 78 ? 7.072 -7.236 -2.782 1.00 86.62 78 ARG A O 1
ATOM 561 N N . LEU A 1 79 ? 4.934 -7.875 -3.105 1.00 89.50 79 LEU A N 1
ATOM 562 C CA . LEU A 1 79 ? 4.304 -6.740 -2.449 1.00 89.50 79 LEU A CA 1
ATOM 563 C C . LEU A 1 79 ? 3.618 -7.242 -1.179 1.00 89.50 79 LEU A C 1
ATOM 565 O O . LEU A 1 79 ? 2.741 -8.103 -1.247 1.00 89.50 79 LEU A O 1
ATOM 569 N N . TYR A 1 80 ? 4.030 -6.709 -0.038 1.00 91.19 80 TYR A N 1
ATOM 570 C CA . TYR A 1 80 ? 3.520 -7.080 1.273 1.00 91.19 80 TYR A CA 1
ATOM 571 C C . TYR A 1 80 ? 2.576 -6.008 1.816 1.00 91.19 80 TYR A C 1
ATOM 573 O O . TYR A 1 80 ? 2.770 -4.817 1.572 1.00 91.19 80 TYR A O 1
ATOM 581 N N . PHE A 1 81 ? 1.578 -6.450 2.582 1.00 91.25 81 PHE A N 1
ATOM 582 C CA . PHE A 1 81 ? 0.598 -5.606 3.260 1.00 91.25 81 PHE A CA 1
ATOM 583 C C . PHE A 1 81 ? 0.607 -5.942 4.753 1.00 91.25 81 PHE A C 1
ATOM 585 O O . PHE A 1 81 ? 0.235 -7.050 5.142 1.00 91.25 81 PHE A O 1
ATOM 592 N N . TYR A 1 82 ? 1.031 -4.999 5.590 1.00 89.12 82 TYR A N 1
ATOM 593 C CA . TYR A 1 82 ? 1.118 -5.178 7.038 1.00 89.12 82 TYR A CA 1
ATOM 594 C C . TYR A 1 82 ? -0.056 -4.481 7.721 1.00 89.12 82 TYR A C 1
ATOM 596 O O . TYR A 1 82 ? -0.126 -3.251 7.778 1.00 89.12 82 TYR A O 1
ATOM 604 N N . ILE A 1 83 ? -0.988 -5.297 8.215 1.00 78.75 83 ILE A N 1
ATOM 605 C CA . ILE A 1 83 ? -2.223 -4.857 8.885 1.00 78.75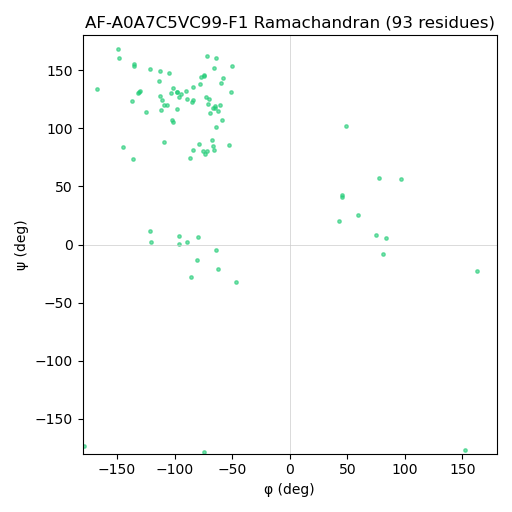 83 ILE A CA 1
ATOM 606 C C . ILE A 1 83 ? -1.968 -4.604 10.380 1.00 78.75 83 ILE A C 1
ATOM 608 O O . ILE A 1 83 ? -2.590 -3.739 10.986 1.00 78.75 83 ILE A O 1
ATOM 612 N N . ALA A 1 84 ? -0.996 -5.306 10.968 1.00 70.56 84 ALA A N 1
ATOM 613 C CA . ALA A 1 84 ? -0.548 -5.087 12.337 1.00 70.56 84 ALA A CA 1
ATOM 614 C C . ALA A 1 84 ? 0.852 -4.456 12.335 1.00 70.56 84 ALA A C 1
ATOM 616 O O . ALA A 1 84 ? 1.873 -5.145 12.361 1.00 70.56 84 ALA A O 1
ATOM 617 N N . ASN A 1 85 ? 0.895 -3.125 12.282 1.00 62.44 85 ASN A N 1
ATOM 618 C CA . ASN A 1 85 ? 2.135 -2.357 12.370 1.00 62.44 85 ASN A CA 1
ATOM 619 C C . ASN A 1 85 ? 2.504 -2.147 13.841 1.00 62.44 85 ASN A C 1
ATOM 621 O O . ASN A 1 85 ? 2.208 -1.110 14.434 1.00 62.44 85 ASN A O 1
ATOM 625 N N . TYR A 1 86 ? 3.123 -3.156 14.453 1.00 60.16 86 TYR A N 1
ATOM 626 C CA . TYR A 1 86 ? 3.643 -3.015 15.808 1.00 60.16 86 TYR A CA 1
ATOM 627 C C . TYR A 1 86 ? 4.865 -2.103 15.797 1.00 60.16 86 TYR A C 1
ATOM 629 O O . TYR A 1 86 ? 5.880 -2.399 15.165 1.00 60.16 86 TYR A O 1
ATOM 637 N N . THR A 1 87 ? 4.795 -1.006 16.547 1.00 56.78 87 THR A N 1
ATOM 638 C CA . THR A 1 87 ? 5.985 -0.221 16.851 1.00 56.78 87 THR A CA 1
ATOM 639 C C . THR A 1 87 ? 6.942 -1.105 17.636 1.00 56.78 87 THR A C 1
ATOM 641 O O . THR A 1 87 ? 6.651 -1.477 18.774 1.00 56.78 87 THR A O 1
ATOM 644 N N . ILE A 1 88 ? 8.102 -1.414 17.053 1.00 58.97 88 ILE A N 1
ATOM 645 C CA . ILE A 1 88 ? 9.211 -2.003 17.800 1.00 58.97 88 ILE A CA 1
ATOM 646 C C . ILE A 1 88 ? 9.692 -0.922 18.768 1.00 58.97 88 ILE A C 1
ATOM 648 O O . ILE A 1 88 ? 10.543 -0.092 18.444 1.00 58.97 88 ILE A O 1
ATOM 652 N N . LYS A 1 89 ? 9.111 -0.885 19.969 1.00 60.50 89 LYS A N 1
ATOM 653 C CA . LYS A 1 89 ? 9.711 -0.138 21.065 1.00 60.50 89 LYS A CA 1
ATOM 654 C C . LYS A 1 89 ? 11.007 -0.859 21.400 1.00 60.50 89 LYS A C 1
ATOM 656 O O . LYS A 1 89 ? 10.978 -2.013 21.816 1.00 60.50 89 LYS A O 1
ATOM 661 N N . LYS A 1 90 ? 12.147 -0.187 21.230 1.00 53.91 90 LYS A N 1
ATOM 662 C CA . LYS A 1 90 ? 13.373 -0.628 21.894 1.00 53.91 90 LYS A CA 1
ATOM 663 C C . LYS A 1 90 ? 13.081 -0.604 23.392 1.00 53.91 90 LYS A C 1
ATOM 665 O O . LYS A 1 90 ? 12.986 0.472 23.976 1.00 53.91 90 LYS A O 1
ATOM 670 N N . SER A 1 91 ? 12.921 -1.765 24.015 1.00 56.28 91 SER A N 1
ATOM 671 C CA . SER A 1 91 ? 13.038 -1.871 25.463 1.00 56.28 91 SER A CA 1
ATOM 672 C C . SER A 1 91 ? 14.523 -1.764 25.802 1.00 56.28 91 SER A C 1
ATOM 674 O O . SER A 1 91 ? 15.190 -2.769 26.028 1.00 56.28 91 SER A O 1
ATOM 676 N N . CYS A 1 92 ? 15.071 -0.546 25.790 1.00 61.91 92 CYS A N 1
ATOM 677 C CA . CYS A 1 92 ? 16.280 -0.300 26.562 1.00 61.91 92 CYS A CA 1
ATOM 678 C C . CYS A 1 92 ? 15.830 -0.120 28.010 1.00 61.91 92 CYS A C 1
ATOM 680 O O . CYS A 1 92 ? 15.509 0.978 28.460 1.00 61.91 92 CYS A O 1
ATOM 682 N N . GLN A 1 93 ? 15.710 -1.246 28.702 1.00 58.16 93 GLN A N 1
ATOM 683 C CA . GLN A 1 93 ? 15.519 -1.303 30.139 1.00 58.16 93 GLN A CA 1
ATOM 684 C C . GLN A 1 93 ? 16.927 -1.270 30.747 1.00 58.16 93 GLN A C 1
ATOM 686 O O . GLN A 1 93 ? 17.460 -2.301 31.130 1.00 58.16 93 GLN A O 1
ATOM 691 N N . SER A 1 94 ? 17.541 -0.078 30.711 1.00 63.97 94 SER A N 1
ATOM 692 C CA . SER A 1 94 ? 18.835 0.294 31.319 1.00 63.97 94 SER A CA 1
ATOM 693 C C . SER A 1 94 ? 20.029 -0.642 31.055 1.00 63.97 94 SER A C 1
ATOM 695 O O . SER A 1 94 ? 20.191 -1.641 31.749 1.00 63.97 94 SER A O 1
ATOM 697 N N . CYS A 1 95 ? 20.918 -0.251 30.137 1.00 52.09 95 CYS A N 1
ATOM 698 C CA . CYS A 1 95 ? 22.356 -0.549 30.175 1.00 52.09 95 CYS A CA 1
ATOM 699 C C . CYS A 1 95 ? 23.111 0.691 29.691 1.00 52.09 95 CYS A C 1
ATOM 701 O O . CYS A 1 95 ? 22.713 1.219 28.626 1.00 52.09 95 CYS A O 1
#